Protein AF-A0A0F5VK81-F1 (afdb_monomer_lite)

pLDDT: mean 83.94, std 13.24, range [44.28, 95.75]

Secondary structure (DSSP, 8-state):
-EE-BSS-PEEEEEETTEEEEE---B-PPTTSSTT-PPPPEE----TT-EEEEE-HHHHTPBPTTS-B-HHHHHHHHHHHTTTS-GGGHHHHHHHHHHHHT-PPP-

Structure (mmCIF, N/CA/C/O backbone):
data_AF-A0A0F5VK81-F1
#
_entry.id   AF-A0A0F5VK81-F1
#
loop_
_atom_site.group_PDB
_atom_site.id
_atom_site.type_symbol
_atom_site.label_atom_id
_atom_site.label_alt_i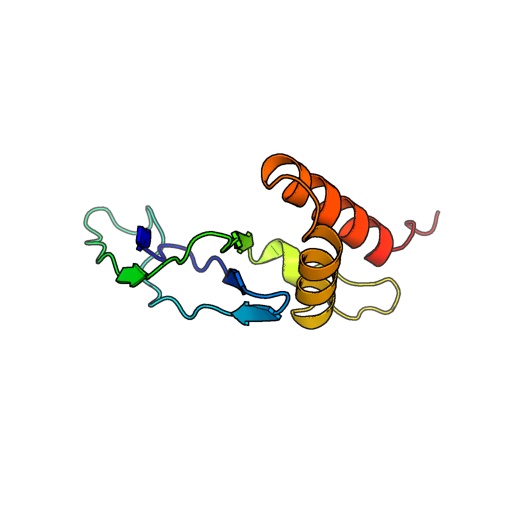d
_atom_site.label_comp_id
_atom_site.label_asym_id
_atom_site.label_entity_id
_atom_site.label_seq_id
_atom_site.pdbx_PDB_ins_code
_atom_site.Cartn_x
_atom_site.Cartn_y
_atom_site.Cartn_z
_atom_site.occupancy
_atom_site.B_iso_or_equiv
_atom_site.auth_seq_id
_atom_site.auth_comp_id
_atom_site.auth_asym_id
_atom_site.auth_atom_id
_atom_site.pdbx_PDB_model_num
ATOM 1 N N . VAL A 1 1 ? -12.510 -0.090 8.253 1.00 93.81 1 VAL A N 1
ATOM 2 C CA . VAL A 1 1 ? -11.285 -0.587 8.924 1.00 93.81 1 VAL A CA 1
ATOM 3 C C . VAL A 1 1 ? -10.666 0.554 9.696 1.00 93.81 1 VAL A C 1
ATOM 5 O O . VAL A 1 1 ? -10.981 1.694 9.384 1.00 93.81 1 VAL A O 1
ATOM 8 N N . GLN A 1 2 ? -9.817 0.247 10.669 1.00 95.38 2 GLN A N 1
ATOM 9 C CA . GLN A 1 2 ? -9.088 1.243 11.448 1.00 95.38 2 GLN A CA 1
ATOM 10 C C . GLN A 1 2 ? -7.598 1.150 11.138 1.00 95.38 2 GLN A C 1
ATOM 12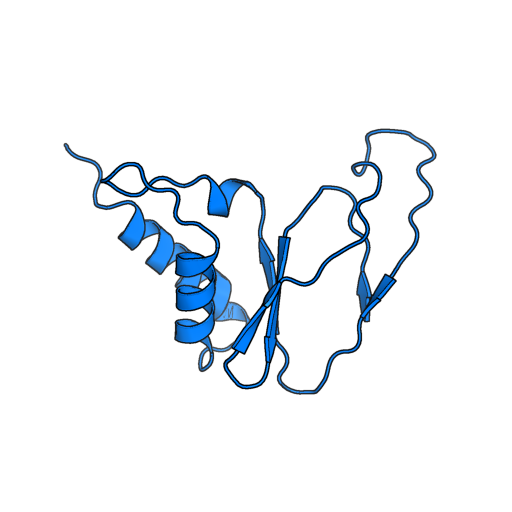 O O . GLN A 1 2 ? -7.069 0.043 11.022 1.00 95.38 2 GLN A O 1
ATOM 17 N N . ILE A 1 3 ? -6.954 2.298 10.933 1.00 93.69 3 ILE A N 1
ATOM 18 C CA . ILE A 1 3 ? -5.554 2.403 10.507 1.00 93.69 3 ILE A CA 1
ATOM 19 C C . ILE A 1 3 ? -4.842 3.444 11.373 1.00 93.69 3 ILE A C 1
ATOM 21 O O . ILE A 1 3 ? -5.423 4.466 11.729 1.00 93.69 3 ILE A O 1
ATOM 25 N N . VAL A 1 4 ? -3.576 3.183 11.690 1.00 93.75 4 VAL A N 1
ATOM 26 C CA . VAL A 1 4 ? -2.661 4.117 12.353 1.00 93.75 4 VAL A CA 1
ATOM 27 C C . VAL A 1 4 ? -1.409 4.224 11.490 1.00 93.75 4 VAL A C 1
ATOM 29 O O . VAL A 1 4 ? -0.865 3.201 11.068 1.00 93.75 4 VAL A O 1
ATOM 32 N N . ASP A 1 5 ? -0.942 5.445 11.249 1.00 92.75 5 ASP A N 1
ATOM 33 C CA . ASP A 1 5 ? 0.386 5.688 10.695 1.00 92.75 5 ASP A CA 1
ATOM 34 C C . ASP A 1 5 ? 1.369 5.977 11.838 1.00 92.75 5 ASP A C 1
ATOM 36 O O . ASP A 1 5 ? 1.367 7.064 12.404 1.00 92.75 5 ASP A O 1
ATOM 40 N N . ALA A 1 6 ? 2.199 4.985 12.163 1.00 91.94 6 ALA A N 1
ATOM 41 C CA . ALA A 1 6 ? 3.235 5.049 13.197 1.00 91.94 6 ALA A CA 1
ATOM 42 C C . ALA A 1 6 ? 4.641 4.829 12.607 1.00 91.94 6 ALA A C 1
ATOM 44 O O . ALA A 1 6 ? 5.469 4.122 13.189 1.00 91.94 6 ALA A O 1
ATOM 45 N N . GLY A 1 7 ? 4.903 5.337 11.400 1.00 84.50 7 GLY A N 1
ATOM 46 C CA . GLY A 1 7 ? 6.183 5.098 10.716 1.00 84.50 7 GLY A CA 1
ATOM 47 C C . GLY A 1 7 ? 6.228 5.473 9.235 1.00 84.50 7 GLY A C 1
ATOM 48 O O . GLY A 1 7 ? 7.123 5.026 8.521 1.00 84.50 7 GLY A O 1
ATOM 49 N N . SER A 1 8 ? 5.267 6.267 8.771 1.00 73.56 8 SER A N 1
ATOM 50 C CA . SER A 1 8 ? 5.148 6.828 7.427 1.00 73.56 8 SER A CA 1
ATOM 51 C C . SER A 1 8 ? 5.048 5.816 6.267 1.00 73.56 8 SER A C 1
ATOM 53 O O . SER A 1 8 ? 5.653 6.061 5.213 1.00 73.56 8 SER A O 1
ATOM 55 N N . PRO A 1 9 ? 4.317 4.680 6.369 1.00 76.12 9 PRO A N 1
ATOM 56 C CA . PRO A 1 9 ? 4.059 3.853 5.197 1.00 76.12 9 PRO A CA 1
ATOM 57 C C . PRO A 1 9 ? 3.156 4.607 4.216 1.00 76.12 9 PRO A C 1
ATOM 59 O O . PRO A 1 9 ? 2.168 5.232 4.601 1.00 76.12 9 PRO A O 1
ATOM 62 N N . ARG A 1 10 ? 3.436 4.497 2.915 1.00 85.50 10 ARG A N 1
ATOM 63 C CA . ARG A 1 10 ? 2.493 4.992 1.907 1.00 85.50 10 ARG A CA 1
ATOM 64 C C . ARG A 1 10 ? 1.398 3.963 1.699 1.00 85.50 10 ARG A C 1
ATOM 66 O O . ARG A 1 10 ? 1.676 2.795 1.415 1.00 85.50 10 ARG A O 1
ATOM 73 N N . MET A 1 11 ? 0.155 4.411 1.814 1.00 90.38 11 MET A N 1
ATOM 74 C CA . MET A 1 11 ? -1.022 3.599 1.556 1.00 90.38 11 MET A CA 1
ATOM 75 C C . MET A 1 11 ? -1.627 3.964 0.201 1.00 90.38 11 MET A C 1
ATOM 77 O O . MET A 1 11 ? -1.884 5.130 -0.097 1.00 90.38 11 MET A O 1
ATOM 81 N N . LEU A 1 12 ? -1.878 2.949 -0.618 1.00 92.31 12 LEU A N 1
ATOM 82 C CA . LEU A 1 12 ? -2.548 3.067 -1.909 1.00 92.31 12 LEU A CA 1
ATOM 83 C C . LEU A 1 12 ? -3.831 2.235 -1.884 1.00 92.31 12 LEU A C 1
ATOM 85 O O . LEU A 1 12 ? -3.854 1.141 -1.320 1.00 92.31 12 LEU A O 1
ATOM 89 N N . CYS A 1 13 ? -4.884 2.730 -2.528 1.00 94.75 13 CYS A N 1
ATOM 90 C CA . CYS A 1 13 ? -6.136 2.008 -2.717 1.00 94.75 13 CYS A CA 1
ATOM 91 C C . CYS A 1 13 ? -6.380 1.790 -4.209 1.00 94.75 13 CYS A C 1
ATOM 93 O O . CYS A 1 13 ? -6.389 2.743 -4.986 1.00 94.75 13 CYS A O 1
ATOM 95 N N . LEU A 1 14 ? -6.562 0.534 -4.609 1.00 95.75 14 LEU A N 1
ATOM 96 C CA . LEU A 1 14 ? -7.090 0.169 -5.916 1.00 95.75 14 LEU A CA 1
ATOM 97 C C . LEU A 1 14 ? -8.599 -0.048 -5.785 1.00 95.75 14 LEU A C 1
ATOM 99 O O . LEU A 1 14 ? -9.027 -1.001 -5.130 1.00 95.75 14 LEU A O 1
ATOM 103 N N . ARG A 1 15 ? -9.372 0.800 -6.464 1.00 94.50 15 ARG A N 1
ATOM 104 C CA . ARG A 1 15 ? -10.834 0.735 -6.556 1.00 94.50 15 ARG A CA 1
ATOM 105 C C . ARG A 1 15 ? -11.261 0.974 -7.996 1.00 94.50 15 ARG A C 1
ATOM 107 O O . ARG A 1 15 ? -10.773 1.905 -8.632 1.00 94.50 15 ARG A O 1
ATOM 114 N N . ASP A 1 16 ? -12.117 0.109 -8.533 1.00 92.50 16 ASP A N 1
ATOM 115 C CA . ASP A 1 16 ? -12.641 0.217 -9.905 1.00 92.50 16 ASP A CA 1
ATOM 116 C C . ASP A 1 16 ? -11.549 0.436 -10.975 1.00 92.50 16 ASP A C 1
ATOM 118 O O . ASP A 1 16 ? -11.694 1.210 -11.918 1.00 92.50 16 ASP A O 1
ATOM 122 N N . GLY A 1 17 ? -10.399 -0.228 -10.807 1.00 91.06 17 GLY A N 1
ATOM 123 C CA . GLY A 1 17 ? -9.253 -0.113 -11.718 1.00 91.06 17 GLY A CA 1
ATOM 124 C C . GLY A 1 17 ? -8.405 1.155 -11.553 1.00 91.06 17 GLY A C 1
ATOM 125 O O . GLY A 1 17 ? -7.405 1.304 -12.255 1.00 91.06 17 GLY A O 1
ATOM 126 N N . THR A 1 18 ? -8.761 2.035 -10.619 1.00 92.19 18 THR A N 1
ATOM 127 C CA . THR A 1 18 ? -8.044 3.278 -10.321 1.00 92.19 18 THR A CA 1
ATOM 128 C C . THR A 1 18 ? -7.234 3.128 -9.044 1.00 92.19 18 THR A C 1
ATOM 130 O O . THR A 1 18 ? -7.751 2.674 -8.028 1.00 92.19 18 THR A O 1
ATOM 133 N N . VAL A 1 19 ? -5.963 3.530 -9.095 1.00 93.56 19 VAL A N 1
ATOM 134 C CA . VAL A 1 19 ? -5.082 3.572 -7.924 1.00 93.56 19 VAL A CA 1
ATOM 135 C C . VAL A 1 19 ? -5.029 4.998 -7.391 1.00 93.56 19 VAL A C 1
ATOM 137 O O . VAL A 1 19 ? -4.661 5.915 -8.126 1.00 93.56 19 VAL A O 1
ATOM 140 N N . THR A 1 20 ? -5.361 5.184 -6.118 1.00 92.50 20 THR A N 1
ATOM 141 C CA . THR A 1 20 ? -5.287 6.474 -5.423 1.00 92.50 20 THR A CA 1
ATOM 142 C C . THR A 1 20 ? -4.403 6.383 -4.186 1.00 92.50 20 THR A C 1
ATOM 144 O O . THR A 1 20 ? -4.326 5.344 -3.532 1.00 92.50 20 THR A O 1
ATOM 147 N N . SER A 1 21 ? -3.717 7.483 -3.868 1.00 90.19 21 SER A N 1
ATOM 148 C CA . SER A 1 21 ? -3.017 7.624 -2.589 1.00 90.19 21 SER A CA 1
ATOM 149 C C . SER A 1 21 ? -4.024 7.907 -1.484 1.00 90.19 21 SER A C 1
ATOM 151 O O . SER A 1 21 ? -4.903 8.755 -1.653 1.00 90.19 21 SER A O 1
ATOM 153 N N . VAL A 1 22 ? -3.883 7.210 -0.362 1.00 90.62 22 VAL A N 1
ATOM 154 C CA . VAL A 1 22 ? -4.671 7.446 0.845 1.00 90.62 22 VAL A CA 1
ATOM 155 C C . VAL A 1 22 ? -3.795 8.229 1.811 1.00 90.62 22 VAL A C 1
ATOM 157 O O . VAL A 1 22 ? -2.762 7.738 2.261 1.00 90.62 22 VAL A O 1
ATOM 160 N N . GLY A 1 23 ? -4.192 9.470 2.088 1.00 89.44 23 GLY A N 1
ATOM 161 C CA . GLY A 1 23 ? -3.538 10.281 3.107 1.00 89.44 23 GLY A CA 1
ATOM 162 C C . GLY A 1 23 ? -3.838 9.711 4.486 1.00 89.44 23 GLY A C 1
ATOM 163 O O . GLY A 1 23 ? -5.006 9.545 4.829 1.00 89.44 23 GLY A O 1
ATOM 164 N N . LEU A 1 24 ? -2.787 9.414 5.244 1.00 89.12 24 LEU A N 1
ATOM 165 C CA . LEU A 1 24 ? -2.879 9.043 6.649 1.00 89.12 24 LEU A CA 1
ATOM 166 C C . LEU A 1 24 ? -2.350 10.198 7.497 1.00 89.12 24 LEU A C 1
ATOM 168 O O . LEU A 1 24 ? -1.380 10.861 7.123 1.00 89.12 24 LEU A O 1
ATOM 172 N N . GLU A 1 25 ? -2.990 10.447 8.635 1.00 91.75 25 GLU A N 1
ATOM 173 C CA . GLU A 1 25 ? -2.442 11.346 9.649 1.00 91.75 25 GLU A CA 1
ATOM 174 C C . GLU A 1 25 ? -1.241 10.672 10.323 1.00 91.75 25 GLU A C 1
ATOM 176 O O . GLU A 1 25 ? -1.403 9.693 11.059 1.00 91.75 25 GLU A O 1
ATOM 181 N N . ALA A 1 26 ? -0.046 11.179 10.011 1.00 91.12 26 ALA A N 1
ATOM 182 C CA . ALA A 1 26 ? 1.218 10.666 10.518 1.00 91.12 26 ALA A CA 1
ATOM 183 C C . ALA A 1 26 ? 1.355 10.925 12.022 1.00 91.12 26 ALA A C 1
ATOM 185 O O . ALA A 1 26 ? 1.187 12.054 12.487 1.00 91.12 26 ALA A O 1
ATOM 186 N N . GLN A 1 27 ? 1.706 9.882 12.769 1.00 92.69 27 GLN A N 1
ATOM 187 C CA . GLN A 1 27 ? 1.974 9.936 14.203 1.00 92.69 27 GLN A CA 1
ATOM 188 C C . GLN A 1 27 ? 3.419 9.521 14.485 1.00 92.69 27 GLN A C 1
ATOM 190 O O . GLN A 1 27 ? 4.178 9.157 13.582 1.00 92.69 27 GLN A O 1
ATOM 195 N N . LEU A 1 28 ? 3.831 9.640 15.747 1.00 92.31 28 LEU A N 1
ATOM 196 C CA . LEU A 1 28 ? 5.200 9.331 16.149 1.00 92.31 28 LEU A CA 1
ATOM 197 C C . LEU A 1 28 ? 5.563 7.879 15.791 1.00 92.31 28 LEU A C 1
ATOM 199 O O . LEU A 1 28 ? 4.714 6.997 15.898 1.00 92.31 28 LEU A O 1
ATOM 203 N N . PRO A 1 29 ? 6.807 7.602 15.363 1.00 91.44 29 PRO A N 1
ATOM 204 C CA . PRO A 1 29 ? 7.199 6.246 15.026 1.00 91.44 29 PRO A CA 1
ATOM 205 C C . PRO A 1 29 ? 7.059 5.277 16.197 1.00 91.44 29 PRO A C 1
ATOM 207 O O . PRO A 1 29 ? 7.431 5.589 17.335 1.00 91.44 29 PRO A O 1
ATOM 210 N N . LEU A 1 30 ? 6.602 4.065 15.886 1.00 90.56 30 LEU A N 1
ATOM 211 C CA . LEU A 1 30 ? 6.483 2.999 16.870 1.00 90.56 30 LEU A CA 1
ATOM 212 C C . LEU A 1 30 ? 7.820 2.743 17.575 1.00 90.56 30 LEU A C 1
ATOM 214 O O . LEU A 1 30 ? 8.836 2.482 16.933 1.00 90.56 30 LEU A O 1
ATOM 218 N 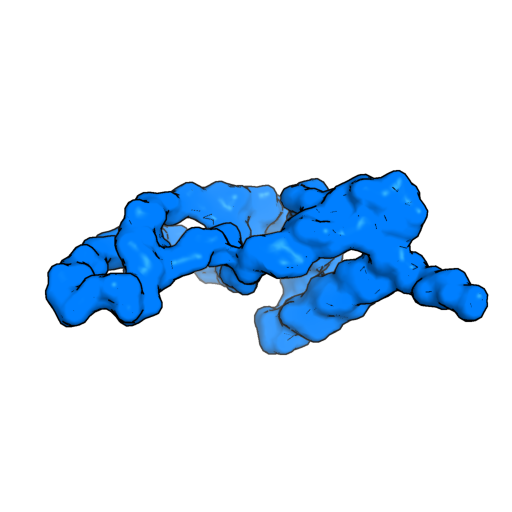N . GLY A 1 31 ? 7.802 2.806 18.909 1.00 89.62 31 GLY A N 1
ATOM 219 C CA . GLY A 1 31 ? 8.973 2.568 19.755 1.00 89.62 31 GLY A CA 1
ATOM 220 C C . GLY A 1 31 ? 9.920 3.761 19.915 1.00 89.62 31 GLY A C 1
ATOM 221 O O . GLY A 1 31 ? 10.959 3.603 20.549 1.00 89.62 31 GLY A O 1
ATOM 222 N N . MET A 1 32 ? 9.589 4.944 19.382 1.00 91.06 32 MET A N 1
ATOM 223 C CA . MET A 1 32 ? 10.398 6.152 19.598 1.00 91.06 32 MET A CA 1
ATOM 224 C C . MET A 1 32 ? 10.273 6.694 21.033 1.00 91.06 32 MET A C 1
ATOM 226 O O . MET A 1 32 ? 11.259 7.177 21.585 1.00 91.06 32 MET A O 1
ATOM 230 N N . PHE A 1 33 ? 9.087 6.586 21.641 1.00 91.44 33 PHE A N 1
ATOM 231 C CA . PHE A 1 33 ? 8.815 7.000 23.021 1.00 91.44 33 PHE A CA 1
ATOM 232 C C . PHE A 1 33 ? 7.954 5.956 23.743 1.00 91.44 33 PHE A C 1
ATOM 234 O O . PHE A 1 33 ? 7.089 5.339 23.118 1.00 91.44 33 PHE A O 1
ATOM 241 N N . GLU A 1 34 ? 8.176 5.783 25.051 1.00 81.50 34 GLU A N 1
ATOM 242 C CA . GLU A 1 34 ? 7.504 4.762 25.879 1.00 81.50 34 GLU A CA 1
ATOM 243 C C . GLU A 1 34 ? 5.981 4.956 25.978 1.00 81.50 34 GLU A C 1
ATOM 245 O O . GLU A 1 34 ? 5.247 3.972 26.003 1.00 81.50 34 GLU A O 1
ATOM 250 N N . GLU A 1 35 ? 5.496 6.201 25.960 1.00 85.75 35 GLU A N 1
ATOM 251 C CA . GLU A 1 35 ? 4.078 6.550 26.151 1.00 85.75 35 GLU A CA 1
ATOM 252 C C . GLU A 1 35 ? 3.509 7.282 24.925 1.00 85.75 35 GLU A C 1
ATOM 254 O O . GLU A 1 35 ? 2.985 8.390 25.014 1.00 85.75 35 GLU A O 1
ATOM 259 N N . THR A 1 36 ? 3.662 6.694 23.736 1.00 91.12 36 THR A N 1
ATOM 260 C CA . THR A 1 36 ? 3.009 7.245 22.537 1.00 91.12 36 THR A CA 1
ATOM 261 C C . THR A 1 36 ? 1.569 6.749 22.452 1.00 91.12 36 THR A C 1
ATOM 263 O O . THR A 1 36 ? 1.338 5.574 22.157 1.00 91.12 36 THR A O 1
ATOM 266 N N . ASP A 1 37 ? 0.612 7.652 22.649 1.00 91.88 37 ASP A N 1
ATOM 267 C CA . ASP A 1 37 ? -0.797 7.387 22.366 1.00 91.88 37 ASP A CA 1
ATOM 268 C C . ASP A 1 37 ? -1.056 7.446 20.858 1.00 91.88 37 ASP A C 1
ATOM 270 O O . ASP A 1 37 ? -0.841 8.474 20.213 1.00 91.88 37 ASP A O 1
ATOM 274 N N . TYR A 1 38 ? -1.545 6.337 20.300 1.00 93.75 38 TYR A N 1
ATOM 275 C CA . TYR A 1 38 ? -1.928 6.254 18.895 1.00 93.75 38 TYR A CA 1
ATOM 276 C C . TYR A 1 38 ? -3.430 6.430 18.709 1.00 93.75 38 TYR A C 1
ATOM 278 O O . TYR A 1 38 ? -4.235 5.734 19.329 1.00 93.75 38 TYR A O 1
ATOM 286 N N . VAL A 1 39 ? -3.812 7.303 17.783 1.00 94.56 39 VAL A N 1
ATOM 287 C CA . VAL A 1 39 ? -5.203 7.538 17.398 1.00 94.56 39 VAL A CA 1
ATOM 288 C C . VAL A 1 39 ? -5.493 6.831 16.081 1.00 94.56 39 VAL A C 1
ATOM 290 O O . VAL A 1 39 ? -4.892 7.125 15.046 1.00 94.56 39 VAL A O 1
ATOM 293 N N . ALA A 1 40 ? -6.425 5.881 16.110 1.00 95.00 40 ALA A N 1
ATOM 294 C CA . ALA A 1 40 ? -6.867 5.195 14.905 1.00 95.00 40 ALA A CA 1
ATOM 295 C C . ALA A 1 40 ? -7.761 6.095 14.041 1.00 95.00 40 ALA A C 1
ATOM 297 O O . ALA A 1 40 ? -8.658 6.770 14.540 1.00 95.00 40 ALA A O 1
ATOM 298 N N . GLN A 1 41 ? -7.542 6.043 12.731 1.00 93.69 41 GLN A N 1
ATOM 299 C CA . GLN A 1 41 ? -8.385 6.665 11.717 1.00 93.69 41 GLN A CA 1
ATOM 300 C C . GLN A 1 41 ? -9.313 5.616 11.108 1.00 93.69 41 GLN A C 1
ATOM 302 O O . GLN A 1 41 ? -8.876 4.518 10.746 1.00 93.69 41 GLN A O 1
ATOM 307 N N . ASP A 1 42 ? -10.589 5.960 10.951 1.00 95.50 42 ASP A N 1
ATOM 308 C CA . ASP A 1 42 ? -11.539 5.120 10.230 1.00 95.50 42 ASP A CA 1
ATOM 309 C C . ASP A 1 42 ? -11.390 5.303 8.716 1.00 95.50 42 ASP A C 1
ATOM 311 O O . ASP A 1 42 ? -11.495 6.404 8.177 1.00 95.50 42 ASP A O 1
ATOM 315 N N . TYR A 1 43 ? -11.215 4.187 8.011 1.00 94.19 43 TYR A N 1
ATOM 316 C CA . TYR A 1 43 ? -11.213 4.132 6.554 1.00 94.19 43 TYR A CA 1
ATOM 317 C C . TYR A 1 43 ? -12.302 3.187 6.055 1.00 94.19 43 TYR A C 1
ATOM 319 O O . TYR A 1 43 ? -12.389 2.017 6.459 1.00 94.19 43 TYR A O 1
ATOM 327 N N . ARG A 1 44 ? -13.152 3.685 5.156 1.00 94.75 44 ARG A N 1
ATOM 328 C CA . ARG A 1 44 ? -14.237 2.904 4.565 1.00 94.75 44 ARG A CA 1
ATOM 329 C C . ARG A 1 44 ? -13.723 2.085 3.385 1.00 94.75 44 ARG A C 1
ATOM 331 O O . ARG A 1 44 ? -13.213 2.643 2.419 1.00 94.75 44 ARG A O 1
ATOM 338 N N . LEU A 1 45 ? -13.937 0.775 3.463 1.00 94.56 45 LEU A N 1
ATOM 339 C CA . LEU A 1 45 ? -13.715 -0.149 2.357 1.00 94.56 45 LEU A CA 1
ATOM 340 C C . LEU A 1 45 ? -15.044 -0.567 1.755 1.00 94.56 45 LEU A C 1
ATOM 342 O O . LEU A 1 45 ? -15.994 -0.852 2.486 1.00 94.56 45 LEU A O 1
ATOM 346 N N . ASP A 1 46 ? -15.060 -0.654 0.436 1.00 95.12 46 ASP A N 1
ATOM 347 C CA . ASP A 1 46 ? -16.126 -1.272 -0.328 1.00 95.12 46 ASP A CA 1
ATOM 348 C C . ASP A 1 46 ? -15.641 -2.645 -0.847 1.00 95.12 46 ASP A C 1
ATOM 350 O O . ASP A 1 46 ? -14.436 -2.860 -1.034 1.00 95.12 46 ASP A O 1
ATOM 354 N N . PRO A 1 47 ? -16.537 -3.633 -1.038 1.00 93.44 47 PRO A N 1
ATOM 355 C CA . PRO A 1 47 ? -16.146 -4.936 -1.566 1.00 93.44 47 PRO A CA 1
ATOM 356 C C . PRO A 1 47 ? -15.394 -4.811 -2.897 1.00 93.44 47 PRO A C 1
ATOM 358 O O . PRO A 1 47 ? -15.867 -4.161 -3.823 1.00 93.44 47 PRO A O 1
ATOM 361 N N . GLY A 1 48 ? -14.238 -5.469 -2.998 1.00 91.88 48 GLY A N 1
ATOM 362 C CA . GLY A 1 48 ? -13.368 -5.400 -4.177 1.00 91.88 48 GLY A CA 1
ATOM 363 C C . GLY A 1 48 ? -12.215 -4.402 -4.051 1.00 91.88 48 GLY A C 1
ATOM 364 O O . GLY A 1 48 ? -11.260 -4.506 -4.823 1.00 91.88 48 GLY A O 1
ATOM 365 N N . ASP A 1 49 ? -12.245 -3.517 -3.051 1.00 95.12 49 ASP A N 1
ATOM 366 C CA . ASP A 1 49 ? -11.104 -2.664 -2.737 1.00 95.12 49 ASP A CA 1
ATOM 367 C C . ASP A 1 49 ? -9.863 -3.484 -2.409 1.00 95.12 49 ASP A C 1
ATOM 369 O O . ASP A 1 49 ? -9.906 -4.495 -1.698 1.00 95.12 49 ASP A O 1
ATOM 373 N N . ARG A 1 50 ? -8.719 -2.985 -2.873 1.00 94.62 50 ARG A N 1
ATOM 374 C CA . ARG A 1 50 ? -7.416 -3.536 -2.524 1.00 94.62 50 ARG A CA 1
ATOM 375 C C . ARG A 1 50 ? -6.521 -2.447 -1.967 1.00 94.62 50 ARG A C 1
ATOM 377 O O . ARG A 1 50 ? -6.150 -1.514 -2.673 1.00 94.62 50 ARG A O 1
ATOM 384 N N . LEU A 1 51 ? -6.141 -2.619 -0.708 1.00 94.00 51 LEU A N 1
ATOM 385 C CA . LEU A 1 51 ? -5.172 -1.768 -0.035 1.00 94.00 51 LEU A CA 1
ATOM 386 C C . LEU A 1 51 ? -3.759 -2.302 -0.249 1.00 94.00 51 LEU A C 1
ATOM 388 O O . LEU A 1 51 ? -3.521 -3.505 -0.135 1.00 94.00 51 LEU A O 1
ATOM 392 N N . LEU A 1 52 ? -2.825 -1.402 -0.535 1.00 92.00 52 LEU A N 1
ATOM 393 C CA . LEU A 1 52 ? -1.403 -1.700 -0.588 1.00 92.00 52 LEU A CA 1
ATOM 394 C C . LEU A 1 52 ? -0.652 -0.769 0.354 1.00 92.00 52 LEU A C 1
ATOM 396 O O . LEU A 1 52 ? -0.817 0.447 0.289 1.00 92.00 52 LEU A O 1
ATOM 400 N N . PHE A 1 53 ? 0.197 -1.363 1.187 1.00 90.12 53 PHE A N 1
ATOM 401 C CA . PHE A 1 53 ? 1.091 -0.658 2.094 1.00 90.12 53 PHE A CA 1
ATOM 402 C C . PHE A 1 53 ? 2.511 -0.834 1.595 1.00 90.12 53 PHE A C 1
ATOM 404 O O . PHE A 1 53 ? 2.971 -1.957 1.369 1.00 90.12 53 PHE A O 1
ATOM 411 N N . VAL A 1 54 ? 3.179 0.286 1.376 1.00 85.50 54 VAL A N 1
ATOM 412 C CA . VAL A 1 54 ? 4.468 0.322 0.709 1.00 85.50 54 VAL A CA 1
ATOM 413 C C . VAL A 1 54 ? 5.439 1.094 1.586 1.00 85.50 54 VAL A C 1
ATOM 415 O O . VAL A 1 54 ? 5.161 2.225 1.988 1.00 85.50 54 VAL A O 1
ATOM 418 N N . SER A 1 55 ? 6.572 0.467 1.900 1.00 81.81 55 SER A N 1
ATOM 419 C CA . SER A 1 55 ? 7.658 1.155 2.588 1.00 81.81 55 SER A CA 1
ATOM 420 C C . SER A 1 55 ? 8.308 2.187 1.667 1.00 81.81 55 SER A C 1
ATOM 422 O O . SER A 1 55 ? 8.346 2.042 0.441 1.00 81.81 55 SER A O 1
ATOM 424 N N . ASP A 1 56 ? 8.859 3.228 2.274 1.00 71.56 56 ASP A N 1
ATOM 425 C CA . ASP A 1 56 ? 9.666 4.265 1.630 1.00 71.56 56 ASP A CA 1
ATOM 426 C C . ASP A 1 56 ? 10.743 3.716 0.667 1.00 71.56 56 ASP A C 1
ATOM 428 O O . ASP A 1 56 ? 10.939 4.261 -0.423 1.00 71.56 56 ASP A O 1
ATOM 432 N N . GLY A 1 57 ? 11.369 2.585 1.004 1.00 70.31 57 GLY A N 1
ATOM 433 C CA . GLY A 1 57 ? 12.400 1.922 0.198 1.00 70.31 57 GLY A CA 1
ATOM 434 C C . GLY A 1 57 ? 11.959 1.429 -1.188 1.00 70.31 57 GLY A C 1
ATOM 435 O O . GLY A 1 57 ? 12.809 1.108 -2.016 1.00 70.31 57 GLY A O 1
ATOM 436 N N . VAL A 1 58 ? 10.655 1.360 -1.477 1.00 68.50 58 VAL A N 1
ATOM 437 C CA . VAL A 1 58 ? 10.129 0.984 -2.805 1.00 68.50 58 VAL A CA 1
ATOM 438 C C . VAL A 1 58 ? 10.175 2.157 -3.788 1.00 68.50 58 VAL A C 1
ATOM 440 O O . VAL A 1 58 ? 10.431 1.952 -4.974 1.00 68.50 58 VAL A O 1
ATOM 443 N N . HIS A 1 59 ? 9.973 3.389 -3.315 1.00 62.91 59 HIS A N 1
ATOM 444 C CA . HIS A 1 59 ? 9.944 4.582 -4.170 1.00 62.91 59 HIS A CA 1
ATOM 445 C C . HIS A 1 59 ? 11.342 5.105 -4.504 1.00 62.91 59 HIS A C 1
ATOM 447 O O . HIS A 1 59 ? 11.538 5.690 -5.568 1.00 62.91 59 HIS A O 1
ATOM 453 N N . THR A 1 60 ? 12.313 4.877 -3.617 1.00 63.12 60 THR A N 1
ATOM 454 C CA . THR A 1 60 ? 13.703 5.333 -3.777 1.00 63.12 60 THR A CA 1
ATOM 455 C C . THR A 1 60 ? 14.509 4.488 -4.757 1.00 63.12 60 THR A C 1
ATOM 457 O O . THR A 1 60 ? 15.670 4.788 -5.019 1.00 63.12 60 THR A O 1
ATOM 460 N N . VAL A 1 61 ? 13.915 3.428 -5.311 1.00 64.25 61 VAL A N 1
ATOM 461 C CA . VAL A 1 61 ? 14.599 2.542 -6.244 1.00 64.25 61 VAL A CA 1
ATOM 462 C C . VAL A 1 61 ? 14.870 3.253 -7.570 1.00 64.25 61 VAL A C 1
ATOM 464 O O . VAL A 1 61 ? 13.907 3.586 -8.259 1.00 64.25 61 VAL A O 1
ATOM 467 N N . PRO A 1 62 ? 16.140 3.432 -7.974 1.00 58.59 62 PRO A N 1
ATOM 468 C CA . PRO A 1 62 ? 16.459 4.042 -9.255 1.00 58.59 62 PRO A CA 1
ATOM 469 C C . PRO A 1 62 ? 16.243 3.058 -10.414 1.00 58.59 62 PRO A C 1
ATOM 471 O O . PRO A 1 62 ? 16.506 1.857 -10.301 1.00 58.59 62 PRO A O 1
ATOM 474 N N . ALA A 1 63 ? 15.787 3.592 -11.541 1.00 62.59 63 ALA A N 1
ATOM 475 C CA . ALA A 1 63 ? 15.860 2.990 -12.864 1.00 62.59 63 ALA A CA 1
ATOM 476 C C . ALA A 1 63 ? 17.306 3.043 -13.404 1.00 62.59 63 ALA A C 1
ATOM 478 O O . ALA A 1 63 ? 18.103 3.850 -12.921 1.00 62.59 63 ALA A O 1
ATOM 479 N N . PRO A 1 64 ? 17.644 2.293 -14.471 1.00 57.97 64 PRO A N 1
ATOM 480 C CA . PRO A 1 64 ? 18.923 2.404 -15.180 1.00 57.97 64 PRO A CA 1
ATOM 481 C C . PRO A 1 64 ? 19.267 3.827 -15.636 1.00 57.97 64 PRO A C 1
ATOM 483 O O . PRO A 1 64 ? 20.436 4.170 -15.749 1.00 57.97 64 PRO A O 1
ATOM 486 N N . GLY A 1 65 ? 18.254 4.668 -15.875 1.00 60.91 65 GLY A N 1
ATOM 487 C CA . GLY A 1 65 ? 18.415 6.088 -16.210 1.00 60.91 65 GLY A CA 1
ATOM 488 C C . GLY A 1 65 ? 18.497 7.035 -15.005 1.00 60.91 65 GLY A C 1
ATOM 489 O O . GLY A 1 65 ? 18.483 8.245 -15.197 1.00 60.91 65 GLY A O 1
ATOM 490 N N . GLY A 1 66 ? 18.529 6.518 -13.772 1.00 59.88 66 GLY A N 1
ATOM 491 C CA . GLY A 1 66 ? 18.581 7.305 -12.533 1.00 59.88 66 GLY A CA 1
ATOM 492 C C . GLY A 1 66 ? 17.234 7.856 -12.049 1.00 59.88 66 GLY A C 1
ATOM 493 O O . GLY A 1 66 ? 17.164 8.394 -10.946 1.00 59.88 66 GLY A O 1
ATOM 494 N N . GLU A 1 67 ? 16.157 7.703 -12.825 1.00 59.66 67 GLU A N 1
ATOM 495 C CA . GLU A 1 67 ? 14.813 8.104 -12.398 1.00 59.66 67 GLU A CA 1
ATOM 496 C C . GLU A 1 67 ? 14.300 7.175 -11.285 1.00 59.66 67 GLU A C 1
ATOM 498 O O . GLU A 1 67 ? 14.389 5.956 -11.427 1.00 59.66 67 GLU A O 1
ATOM 503 N N . PRO A 1 68 ? 13.752 7.694 -10.175 1.00 63.59 68 PRO A N 1
ATOM 504 C CA . PRO A 1 68 ? 13.128 6.849 -9.165 1.00 63.59 68 PRO A CA 1
ATOM 505 C C . PRO A 1 68 ? 11.911 6.125 -9.755 1.00 63.59 68 PRO A C 1
ATOM 507 O O . PRO A 1 68 ? 11.159 6.715 -10.532 1.00 63.59 68 PRO A O 1
ATOM 510 N N . TYR A 1 69 ? 11.671 4.880 -9.322 1.00 65.50 69 TYR A N 1
ATOM 511 C CA . TYR A 1 69 ? 10.492 4.076 -9.679 1.00 65.50 69 TYR A CA 1
ATOM 512 C C . TYR A 1 69 ? 9.214 4.922 -9.578 1.00 65.50 69 TYR A C 1
ATOM 514 O O . TYR A 1 69 ? 8.388 4.948 -10.491 1.00 65.50 69 TYR A O 1
ATOM 522 N N . GLY A 1 70 ? 9.125 5.718 -8.506 1.00 71.56 70 GLY A N 1
ATOM 523 C CA . GLY A 1 70 ? 8.162 6.804 -8.369 1.00 71.56 70 GLY A CA 1
ATOM 524 C C . GLY A 1 70 ? 6.703 6.344 -8.289 1.00 71.56 70 GLY A C 1
ATOM 525 O O . GLY A 1 70 ? 6.342 5.195 -8.552 1.00 71.56 70 GLY A O 1
ATOM 526 N N . ASP A 1 71 ? 5.823 7.277 -7.931 1.00 72.56 71 ASP A N 1
ATOM 527 C CA . ASP A 1 71 ? 4.405 6.980 -7.676 1.00 72.56 71 ASP A CA 1
ATOM 528 C C . ASP A 1 71 ? 3.682 6.472 -8.938 1.00 72.56 71 ASP A C 1
ATOM 530 O O . ASP A 1 71 ? 2.782 5.635 -8.864 1.00 72.56 71 ASP A O 1
ATOM 534 N N . ARG A 1 72 ? 4.115 6.921 -10.125 1.00 78.44 72 ARG A N 1
ATOM 535 C CA . ARG A 1 72 ? 3.514 6.522 -11.408 1.00 78.44 72 ARG A CA 1
ATOM 536 C C . ARG A 1 72 ? 3.835 5.082 -11.805 1.00 78.44 72 ARG A C 1
ATOM 538 O O . ARG A 1 72 ? 2.933 4.407 -12.298 1.00 78.44 72 ARG A O 1
ATOM 545 N N . ALA A 1 73 ? 5.075 4.604 -11.652 1.00 80.94 73 ALA A N 1
ATOM 546 C CA . ALA A 1 73 ? 5.384 3.217 -12.014 1.00 80.94 73 ALA A CA 1
ATOM 547 C C . ALA A 1 73 ? 4.746 2.243 -11.026 1.00 80.94 73 ALA A C 1
ATOM 549 O O . ALA A 1 73 ? 4.160 1.250 -11.449 1.00 80.94 73 ALA A O 1
ATOM 550 N N . LEU A 1 74 ? 4.751 2.582 -9.734 1.00 84.50 74 LEU A N 1
ATOM 551 C CA . LEU A 1 74 ? 4.067 1.793 -8.718 1.00 84.50 74 LEU A CA 1
ATOM 552 C C . LEU A 1 74 ? 2.563 1.685 -8.989 1.00 84.50 74 LEU A C 1
ATOM 554 O O . LEU A 1 74 ? 2.029 0.579 -8.987 1.00 84.50 74 LEU A O 1
ATOM 558 N N . ALA A 1 75 ? 1.889 2.796 -9.299 1.00 87.12 75 ALA A N 1
ATOM 559 C CA . ALA A 1 75 ? 0.473 2.767 -9.657 1.00 87.12 75 ALA A CA 1
ATOM 560 C C . ALA A 1 75 ? 0.203 1.877 -10.885 1.00 87.12 75 ALA A C 1
ATOM 562 O O . ALA A 1 75 ? -0.731 1.076 -10.863 1.00 87.12 75 ALA A O 1
ATOM 563 N N . ARG A 1 76 ? 1.042 1.950 -11.931 1.00 87.94 76 ARG A N 1
ATOM 564 C CA . ARG A 1 76 ? 0.916 1.070 -13.109 1.00 87.94 76 ARG A CA 1
ATOM 565 C C . ARG A 1 76 ? 1.067 -0.406 -12.746 1.00 87.94 76 ARG A C 1
ATOM 567 O O . ARG A 1 76 ? 0.243 -1.206 -13.189 1.00 87.94 76 ARG A O 1
ATOM 574 N N . ALA A 1 77 ? 2.049 -0.745 -11.915 1.00 89.25 77 ALA A N 1
ATOM 575 C CA . ALA A 1 77 ? 2.285 -2.116 -11.479 1.00 89.25 77 ALA A CA 1
ATOM 576 C C . ALA A 1 77 ? 1.101 -2.688 -10.699 1.00 89.25 77 ALA A C 1
ATOM 578 O O . ALA A 1 77 ? 0.637 -3.807 -10.930 1.00 89.25 77 ALA A O 1
ATOM 579 N N . ILE A 1 78 ? 0.532 -1.878 -9.810 1.00 91.62 78 ILE A N 1
ATOM 580 C CA . ILE A 1 78 ? -0.664 -2.245 -9.053 1.00 91.62 78 ILE A CA 1
ATOM 581 C C . ILE A 1 78 ? -1.837 -2.491 -10.006 1.00 91.62 78 ILE A C 1
ATOM 583 O O . ILE A 1 78 ? -2.471 -3.545 -9.941 1.00 91.62 78 ILE A O 1
ATOM 587 N N . THR A 1 79 ? -2.081 -1.590 -10.958 1.00 92.75 79 THR A N 1
ATOM 588 C CA . THR A 1 79 ? -3.148 -1.758 -11.956 1.00 92.75 79 THR A CA 1
ATOM 589 C C . THR A 1 79 ? 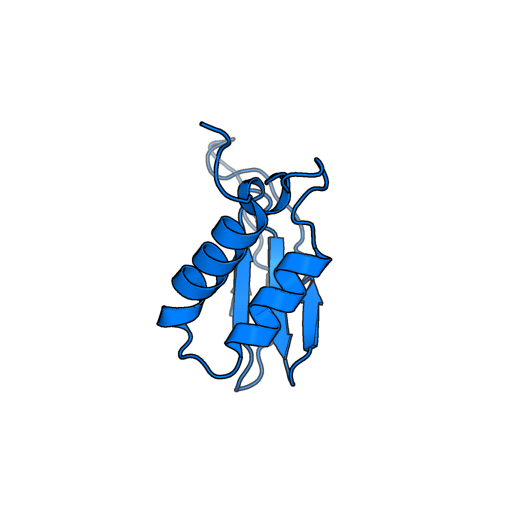-2.945 -3.000 -12.832 1.00 92.75 79 THR A C 1
ATOM 591 O O . THR A 1 79 ? -3.919 -3.684 -13.172 1.00 92.75 79 THR A O 1
ATOM 594 N N . ALA A 1 80 ? -1.702 -3.343 -13.184 1.00 92.06 80 ALA A N 1
ATOM 595 C CA . ALA A 1 80 ? -1.378 -4.539 -13.963 1.00 92.06 80 ALA A CA 1
ATOM 596 C C . ALA A 1 80 ? -1.701 -5.845 -13.210 1.00 92.06 80 ALA A C 1
ATOM 598 O O . ALA A 1 80 ? -2.054 -6.846 -13.830 1.00 92.06 80 ALA A O 1
ATOM 599 N N . THR A 1 81 ? -1.671 -5.820 -11.875 1.00 93.00 81 THR A N 1
ATOM 600 C CA . THR A 1 81 ? -1.942 -6.984 -11.009 1.00 93.00 81 THR A CA 1
ATOM 601 C C . THR A 1 81 ? -3.397 -7.098 -10.543 1.00 93.00 81 THR A C 1
ATOM 603 O O . THR A 1 81 ? -3.727 -7.990 -9.759 1.00 93.00 81 THR A O 1
ATOM 606 N N . ARG A 1 82 ? -4.304 -6.240 -11.033 1.00 91.56 82 ARG A N 1
ATOM 607 C CA . ARG A 1 82 ? -5.704 -6.165 -10.562 1.00 91.56 82 ARG A CA 1
ATOM 608 C C . ARG A 1 82 ? -6.494 -7.476 -10.661 1.00 91.56 82 ARG A C 1
ATOM 610 O O . ARG A 1 82 ? -7.392 -7.697 -9.861 1.00 91.56 82 ARG A O 1
ATOM 617 N N . LEU A 1 83 ? -6.154 -8.343 -11.618 1.00 92.00 83 LEU A N 1
ATOM 618 C CA . LEU A 1 83 ? -6.817 -9.640 -11.821 1.00 92.00 83 LEU A CA 1
ATOM 619 C C . LEU A 1 83 ? -6.173 -10.784 -11.025 1.00 92.00 83 LEU A C 1
ATOM 621 O O . LEU A 1 83 ? -6.688 -11.897 -11.033 1.00 92.00 83 LEU A O 1
ATOM 625 N N . LEU A 1 84 ? -5.047 -10.529 -10.355 1.00 94.50 84 LEU A N 1
ATOM 626 C CA . LEU A 1 84 ? -4.391 -11.524 -9.515 1.00 94.50 84 LEU A CA 1
ATOM 627 C C . LEU A 1 84 ? -5.077 -11.612 -8.146 1.00 94.50 84 LEU A C 1
ATOM 629 O O . LEU A 1 84 ? -5.562 -10.587 -7.644 1.00 94.50 84 LEU A O 1
ATOM 633 N N . PRO A 1 85 ? -5.064 -12.789 -7.497 1.00 93.50 85 PRO A N 1
ATOM 634 C CA . PRO A 1 85 ? -5.344 -12.908 -6.071 1.00 93.50 85 PRO A CA 1
ATOM 635 C C . PRO A 1 85 ? -4.457 -11.965 -5.251 1.00 93.50 85 PRO A C 1
ATOM 637 O O . PRO A 1 85 ? -3.292 -11.749 -5.583 1.00 93.50 85 PRO A O 1
ATOM 640 N N . ALA A 1 86 ? -4.987 -11.418 -4.153 1.00 91.38 86 ALA A N 1
ATOM 641 C CA . ALA A 1 86 ? -4.264 -10.440 -3.334 1.00 91.38 86 ALA A CA 1
ATOM 642 C C . ALA A 1 86 ? -2.908 -10.966 -2.820 1.00 91.38 86 ALA A C 1
ATOM 644 O O . ALA A 1 86 ? -1.945 -10.208 -2.760 1.00 91.38 86 ALA A O 1
ATOM 645 N N . ALA A 1 87 ? -2.819 -12.266 -2.521 1.00 93.06 87 ALA A N 1
ATOM 646 C CA . ALA A 1 87 ? -1.593 -12.915 -2.054 1.00 93.06 87 ALA A CA 1
ATOM 647 C C . ALA A 1 87 ? -0.454 -12.912 -3.095 1.00 93.06 87 ALA A C 1
ATOM 649 O O . ALA A 1 87 ? 0.715 -12.901 -2.718 1.00 93.06 87 ALA A O 1
ATOM 650 N N . ASP A 1 88 ? -0.777 -12.862 -4.390 1.00 95.19 88 ASP A N 1
ATOM 651 C CA . ASP A 1 88 ? 0.214 -12.903 -5.474 1.00 95.19 88 ASP A CA 1
ATOM 652 C C . ASP A 1 88 ? 0.726 -11.508 -5.865 1.00 95.19 88 ASP A C 1
ATOM 654 O O . ASP A 1 88 ? 1.753 -11.368 -6.541 1.00 95.19 88 ASP A O 1
ATOM 658 N N . VAL A 1 89 ? 0.023 -10.456 -5.432 1.00 93.31 89 VAL A N 1
ATOM 659 C CA . VAL A 1 89 ? 0.321 -9.060 -5.780 1.00 93.31 89 VAL A CA 1
ATOM 660 C C . VAL A 1 89 ? 1.714 -8.628 -5.325 1.00 93.31 89 VAL A C 1
ATOM 662 O O . VAL A 1 89 ? 2.436 -8.095 -6.169 1.00 93.31 89 VAL A O 1
ATOM 665 N N . PRO A 1 90 ? 2.163 -8.867 -4.071 1.00 91.25 90 PRO A N 1
ATOM 666 C CA . PRO A 1 90 ? 3.485 -8.415 -3.639 1.00 91.25 90 PRO A CA 1
ATOM 667 C C . PRO A 1 90 ? 4.607 -8.983 -4.515 1.00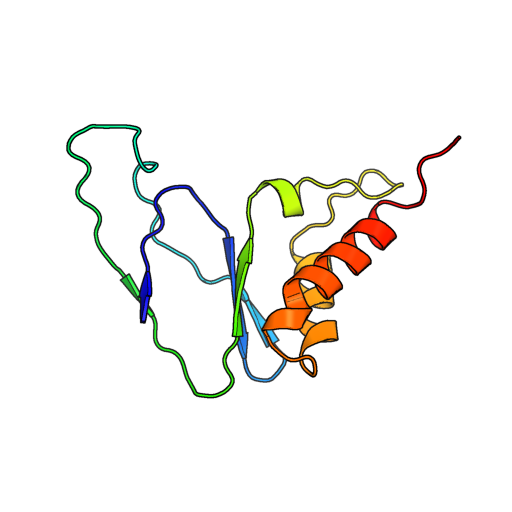 91.25 90 PRO A C 1
ATOM 669 O O . PRO A 1 90 ? 5.481 -8.248 -4.971 1.00 91.25 90 PRO A O 1
ATOM 672 N N . ALA A 1 91 ? 4.549 -10.280 -4.830 1.00 91.38 91 ALA A N 1
ATOM 673 C CA . ALA A 1 91 ? 5.539 -10.931 -5.683 1.00 91.38 91 ALA A CA 1
ATOM 674 C C . ALA A 1 91 ? 5.491 -10.415 -7.132 1.00 91.38 91 ALA A C 1
ATOM 676 O O . ALA A 1 91 ? 6.530 -10.269 -7.778 1.00 91.38 91 ALA A O 1
ATOM 677 N N . ALA A 1 92 ? 4.302 -10.129 -7.667 1.00 91.81 92 ALA A N 1
ATOM 678 C CA . ALA A 1 92 ? 4.151 -9.550 -8.998 1.00 91.81 92 ALA A CA 1
ATOM 679 C C . ALA A 1 92 ? 4.696 -8.112 -9.078 1.00 91.81 92 ALA A C 1
ATOM 681 O O . ALA A 1 92 ? 5.502 -7.831 -9.965 1.00 91.81 92 ALA A O 1
ATOM 682 N N . VAL A 1 93 ? 4.360 -7.250 -8.113 1.00 89.19 93 VAL A N 1
ATOM 683 C CA . VAL A 1 93 ? 4.868 -5.869 -8.034 1.00 89.19 93 VAL A CA 1
ATOM 684 C C . VAL A 1 93 ? 6.391 -5.857 -7.881 1.00 89.19 93 VAL A C 1
ATOM 686 O O . VAL A 1 93 ? 7.078 -5.136 -8.600 1.00 89.19 93 VAL A O 1
ATOM 689 N N . LEU A 1 94 ? 6.956 -6.708 -7.016 1.00 86.38 94 LEU A N 1
ATOM 690 C CA . LEU A 1 94 ? 8.411 -6.806 -6.845 1.00 86.38 94 LEU A CA 1
ATOM 691 C C . LEU A 1 94 ? 9.133 -7.314 -8.102 1.00 86.38 94 LEU A C 1
ATOM 693 O O . LEU A 1 94 ? 10.267 -6.906 -8.356 1.00 86.38 94 LEU A O 1
ATOM 697 N N . ARG A 1 95 ? 8.514 -8.201 -8.895 1.00 87.38 95 ARG A N 1
ATOM 698 C CA . ARG A 1 95 ? 9.075 -8.642 -10.186 1.00 87.38 95 ARG A CA 1
ATOM 699 C C . ARG A 1 95 ? 9.126 -7.502 -11.197 1.00 87.38 95 ARG A C 1
ATOM 701 O O . ARG A 1 95 ? 10.156 -7.334 -11.844 1.00 87.38 95 ARG A O 1
ATOM 708 N N . GLU A 1 96 ? 8.063 -6.711 -11.303 1.00 84.00 96 GLU A N 1
ATOM 709 C CA . GLU A 1 96 ? 8.044 -5.535 -12.180 1.00 84.00 96 GLU A CA 1
ATOM 710 C C . GLU A 1 96 ? 9.093 -4.506 -11.753 1.00 84.00 96 GLU A C 1
ATOM 712 O O . GLU A 1 96 ? 9.857 -4.012 -12.580 1.00 84.00 96 GLU A O 1
ATOM 717 N N . LEU A 1 97 ? 9.218 -4.279 -10.446 1.00 80.06 97 LEU A N 1
ATOM 718 C CA . LEU A 1 97 ? 10.210 -3.375 -9.874 1.00 80.06 97 LEU A CA 1
ATOM 719 C C . LEU A 1 97 ? 11.651 -3.828 -10.176 1.00 80.06 97 LEU A C 1
ATOM 721 O O . LEU A 1 97 ? 12.503 -3.016 -10.534 1.00 80.06 97 LEU A O 1
ATOM 725 N N . ARG A 1 98 ? 11.933 -5.137 -10.116 1.00 77.19 98 ARG A N 1
ATOM 726 C CA . ARG A 1 98 ? 13.224 -5.704 -10.556 1.00 77.19 98 ARG A CA 1
ATOM 727 C C . ARG A 1 98 ? 13.467 -5.512 -12.052 1.00 77.19 98 ARG A C 1
ATOM 729 O O . ARG A 1 98 ? 14.594 -5.225 -12.431 1.00 77.19 98 ARG A O 1
ATOM 736 N N . GLY A 1 99 ? 12.437 -5.651 -12.885 1.00 73.94 99 GLY A N 1
ATOM 737 C CA . GLY A 1 99 ? 12.528 -5.339 -14.313 1.00 73.94 99 GLY A CA 1
ATOM 738 C C . GLY A 1 99 ? 12.830 -3.859 -14.563 1.00 73.94 99 GLY A C 1
ATOM 739 O O . GLY A 1 99 ? 13.640 -3.534 -15.426 1.00 73.94 99 GLY A O 1
ATOM 740 N N . HIS A 1 100 ? 12.246 -2.971 -13.754 1.00 67.44 100 HIS A N 1
ATOM 741 C CA . HIS A 1 100 ? 12.474 -1.531 -13.831 1.00 67.44 100 HIS A CA 1
ATOM 742 C C . HIS A 1 100 ? 13.894 -1.113 -13.437 1.00 67.44 100 HIS A C 1
ATOM 744 O O . HIS A 1 100 ? 14.404 -0.161 -14.011 1.00 67.44 100 HIS A O 1
ATOM 750 N N . ARG A 1 101 ? 14.552 -1.833 -12.516 1.00 63.75 101 ARG A N 1
ATOM 751 C CA . ARG A 1 101 ? 15.969 -1.624 -12.148 1.00 63.75 101 ARG A CA 1
ATOM 752 C C . ARG A 1 101 ? 16.958 -1.924 -13.281 1.00 63.75 101 ARG A C 1
ATOM 754 O O . ARG A 1 101 ? 18.126 -1.576 -13.156 1.00 63.75 101 ARG A O 1
ATOM 761 N N . GLY A 1 102 ? 16.513 -2.562 -14.367 1.00 59.53 102 GLY A N 1
ATOM 762 C CA . GLY A 1 102 ? 17.402 -3.141 -15.367 1.00 59.53 102 GLY A CA 1
ATOM 763 C C . GLY A 1 102 ? 18.265 -4.267 -14.792 1.00 59.53 102 GLY A C 1
ATOM 764 O O . GLY A 1 102 ? 18.226 -4.598 -13.605 1.00 59.53 102 GLY A O 1
ATOM 765 N N . ARG A 1 103 ? 19.033 -4.913 -15.666 1.00 50.97 103 ARG A N 1
ATOM 766 C CA . ARG A 1 103 ? 20.031 -5.902 -15.254 1.00 50.97 103 ARG A CA 1
ATOM 767 C C . ARG A 1 103 ? 21.256 -5.126 -14.743 1.00 50.97 103 ARG A C 1
ATOM 769 O O . ARG A 1 103 ? 21.613 -4.157 -15.407 1.00 50.97 103 ARG A O 1
ATOM 776 N N . PRO A 1 104 ? 21.883 -5.495 -13.608 1.00 46.38 104 PRO A N 1
ATOM 777 C CA . PRO A 1 104 ? 23.139 -4.861 -13.216 1.00 46.38 104 PRO A CA 1
ATOM 778 C C . PRO A 1 104 ? 24.136 -5.018 -14.371 1.00 46.38 104 PRO A C 1
ATOM 780 O O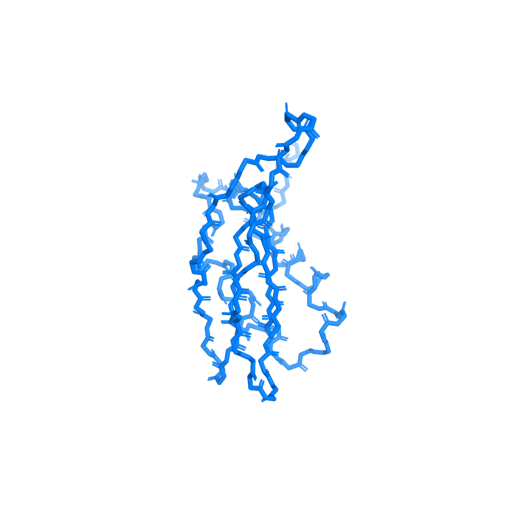 . PRO A 1 104 ? 24.240 -6.115 -14.934 1.00 46.38 104 PRO A O 1
ATOM 783 N N . GLU A 1 105 ? 24.787 -3.921 -14.768 1.00 44.28 105 GLU A N 1
ATOM 784 C CA . GLU A 1 105 ? 25.912 -4.008 -15.699 1.00 44.28 105 GLU A CA 1
ATOM 785 C C . GLU A 1 105 ? 27.010 -4.882 -15.061 1.00 44.28 105 GLU A C 1
ATOM 787 O O . GLU A 1 105 ? 27.202 -4.802 -13.842 1.00 44.28 105 GLU A O 1
ATOM 792 N N . PRO A 1 106 ? 27.625 -5.790 -15.841 1.00 45.41 106 PRO A N 1
ATOM 793 C CA . PRO A 1 106 ? 28.590 -6.771 -15.348 1.00 45.41 106 PRO A CA 1
ATOM 794 C C . PRO A 1 106 ? 29.905 -6.155 -14.859 1.00 45.41 106 PRO A C 1
ATOM 796 O O . PRO A 1 106 ? 30.294 -5.079 -15.364 1.00 45.41 106 PRO A O 1
#

Sequence (106 aa):
VQIVDAGSPRMLCLRDGTVTSVGLEAQLPLGMFEETDYVAQDYRLDPGDRLLFVSDGVHTVPAPGGEPYGDRALARAITATRLLPAADVPAAVLRELRGHRGRPEP

Foldseek 3Di:
DWDWAQDDWWKWKQDPLFIDTDDHDHAHHPPPDPDGDIDIDDDDDDPLMDMDTHDPVQQCQAFPVRHTCHPVVLRVQQSVCSPPDNVCSVVSSVVSSVVRNPDPDD

Radius of gyration: 15.82 Å; chains: 1; bounding box: 45×24×42 Å